Protein AF-0000000087612192 (afdb_homodimer)

Structure (mmCIF, N/CA/C/O backbone):
data_AF-0000000087612192-model_v1
#
loop_
_entity.id
_entity.type
_entity.pdbx_description
1 polymer 'RING-type domain-containing protein'
#
loop_
_atom_site.group_PDB
_atom_site.id
_atom_site.type_symbol
_atom_site.label_atom_id
_atom_site.label_alt_id
_atom_site.label_comp_id
_atom_site.label_asym_id
_atom_site.label_entity_id
_atom_site.label_seq_id
_atom_site.pdbx_PDB_ins_code
_atom_site.Cartn_x
_atom_site.Cartn_y
_atom_site.Cartn_z
_atom_site.occupancy
_atom_site.B_iso_or_equiv
_atom_site.auth_seq_id
_atom_site.auth_comp_id
_atom_site.auth_asym_id
_atom_site.auth_atom_id
_atom_site.pdbx_PDB_model_num
ATOM 1 N N . MET A 1 1 ? 25.469 45.844 4.805 1 28.47 1 MET A N 1
ATOM 2 C CA . MET A 1 1 ? 24.297 45.812 3.93 1 28.47 1 MET A CA 1
ATOM 3 C C . MET A 1 1 ? 23.219 44.906 4.48 1 28.47 1 MET A C 1
ATOM 5 O O . MET A 1 1 ? 23.5 43.75 4.84 1 28.47 1 MET A O 1
ATOM 9 N N . ALA A 1 2 ? 21.922 45.312 4.961 1 26 2 ALA A N 1
ATOM 10 C CA . ALA A 1 2 ? 20.906 44.844 5.891 1 26 2 ALA A CA 1
ATOM 11 C C . ALA A 1 2 ? 20.094 43.688 5.289 1 26 2 ALA A C 1
ATOM 13 O O . ALA A 1 2 ? 19.25 43.906 4.418 1 26 2 ALA A O 1
ATOM 14 N N . CYS A 1 3 ? 20.672 42.562 4.77 1 26.03 3 CYS A N 1
ATOM 15 C CA . CYS A 1 3 ? 19.688 41.531 4.504 1 26.03 3 CYS A CA 1
ATOM 16 C C . CYS A 1 3 ? 18.734 41.375 5.688 1 26.03 3 CYS A C 1
ATOM 18 O O . CYS A 1 3 ? 19.156 40.906 6.762 1 26.03 3 CYS A O 1
ATOM 20 N N . LYS A 1 4 ? 17.797 42.25 6.059 1 28.42 4 LYS A N 1
ATOM 21 C CA . LYS A 1 4 ? 16.797 42.438 7.102 1 28.42 4 LYS A CA 1
ATOM 22 C C . LYS A 1 4 ? 15.93 41.219 7.281 1 28.42 4 LYS A C 1
ATOM 24 O O . LYS A 1 4 ? 15.344 40.719 6.316 1 28.42 4 LYS A O 1
ATOM 29 N N . GLN A 1 5 ? 16.156 40.156 8.219 1 25.75 5 GLN A N 1
ATOM 30 C CA . GLN A 1 5 ? 15.852 38.781 8.664 1 25.75 5 GLN A CA 1
ATOM 31 C C . GLN A 1 5 ? 14.375 38.656 9.031 1 25.75 5 GLN A C 1
ATOM 33 O O . GLN A 1 5 ? 14.016 38.688 10.211 1 25.75 5 GLN A O 1
ATOM 38 N N . GLN A 1 6 ? 13.344 39.344 8.57 1 27.11 6 GLN A N 1
ATOM 39 C CA . GLN A 1 6 ? 11.953 39.281 9.016 1 27.11 6 GLN A CA 1
ATOM 40 C C . GLN A 1 6 ? 11.398 37.875 8.906 1 27.11 6 GLN A C 1
ATOM 42 O O . GLN A 1 6 ? 11.227 37.344 7.801 1 27.11 6 GLN A O 1
ATOM 47 N N . SER A 1 7 ? 11.68 36.719 9.695 1 29.61 7 SER A N 1
ATOM 48 C CA . SER A 1 7 ? 11.609 35.25 9.711 1 29.61 7 SER A CA 1
ATOM 49 C C . SER A 1 7 ? 10.164 34.781 9.75 1 29.61 7 SER A C 1
ATOM 51 O O . SER A 1 7 ? 9.453 34.969 10.742 1 29.61 7 SER A O 1
ATOM 53 N N . GLN A 1 8 ? 9.242 35.125 8.906 1 28.78 8 GLN A N 1
ATOM 54 C CA . GLN A 1 8 ? 7.844 34.719 8.836 1 28.78 8 GLN A CA 1
ATOM 55 C C . GLN A 1 8 ? 7.703 33.188 9.039 1 28.78 8 GLN A C 1
ATOM 57 O O . GLN A 1 8 ? 8.484 32.406 8.492 1 28.78 8 GLN A O 1
ATOM 62 N N . GLN A 1 9 ? 7.277 32.719 10.258 1 31.61 9 GLN A N 1
ATOM 63 C CA . GLN A 1 9 ? 7.078 31.344 10.727 1 31.61 9 GLN A CA 1
ATOM 64 C C . GLN A 1 9 ? 6.363 30.5 9.664 1 31.61 9 GLN A C 1
ATOM 66 O O . GLN A 1 9 ? 5.215 30.781 9.312 1 31.61 9 GLN A O 1
ATOM 71 N N . ASP A 1 10 ? 6.754 30.469 8.516 1 34.75 10 ASP A N 1
ATOM 72 C CA . ASP A 1 10 ? 6.242 29.531 7.52 1 34.75 10 ASP A CA 1
ATOM 73 C C . ASP A 1 10 ? 5.887 28.188 8.156 1 34.75 10 ASP A C 1
ATOM 75 O O . ASP A 1 10 ? 6.773 27.453 8.609 1 34.75 10 ASP A O 1
ATOM 79 N N . GLU A 1 11 ? 4.91 28.219 8.992 1 35.72 11 GLU A N 1
ATOM 80 C CA . GLU A 1 11 ? 4.344 27 9.562 1 35.72 11 GLU A CA 1
ATOM 81 C C . GLU A 1 11 ? 4.355 25.859 8.539 1 35.72 11 GLU A C 1
ATOM 83 O O . GLU A 1 11 ? 4.039 26.078 7.367 1 35.72 11 GLU A O 1
ATOM 88 N N . PRO A 1 12 ? 5.242 25.047 8.648 1 36.81 12 PRO A N 1
ATOM 89 C CA . PRO A 1 12 ? 5.152 23.953 7.688 1 36.81 12 PRO A CA 1
ATOM 90 C C . PRO A 1 12 ? 3.713 23.516 7.434 1 36.81 12 PRO A C 1
ATOM 92 O O . PRO A 1 12 ? 2.875 23.562 8.336 1 36.81 12 PRO A O 1
ATOM 95 N N . HIS A 1 13 ? 2.988 24.047 6.527 1 35.88 13 HIS A N 1
ATOM 96 C CA . HIS A 1 13 ? 1.679 23.547 6.117 1 35.88 13 HIS A CA 1
ATOM 97 C C . HIS A 1 13 ? 1.608 22.031 6.215 1 35.88 13 HIS A C 1
ATOM 99 O O . HIS A 1 13 ? 2.26 21.328 5.441 1 35.88 13 HIS A O 1
ATOM 105 N N . GLY A 1 14 ? 1.831 21.469 7.418 1 36.72 14 GLY A N 1
ATOM 106 C CA . GLY A 1 14 ? 1.46 20.078 7.613 1 36.72 14 GLY A CA 1
ATOM 107 C C . GLY A 1 14 ? 0.164 19.703 6.922 1 36.72 14 GLY A C 1
ATOM 108 O O . GLY A 1 14 ? -0.746 20.531 6.805 1 36.72 14 GLY A O 1
ATOM 109 N N . VAL A 1 15 ? 0.16 19.094 5.801 1 40.56 15 VAL A N 1
ATOM 110 C CA . VAL A 1 15 ? -1.088 18.547 5.289 1 40.56 15 VAL A CA 1
ATOM 111 C C . VAL A 1 15 ? -1.982 18.109 6.453 1 40.56 15 VAL A C 1
ATOM 113 O O . VAL A 1 15 ? -1.517 17.484 7.402 1 40.56 15 VAL A O 1
ATOM 116 N N . ASP A 1 16 ? -2.748 18.969 6.945 1 44.06 16 ASP A N 1
ATOM 117 C CA . ASP A 1 16 ? -3.82 18.516 7.824 1 44.06 16 ASP A CA 1
ATOM 118 C C . ASP A 1 16 ? -4.238 17.078 7.484 1 44.06 16 ASP A C 1
ATOM 120 O O . ASP A 1 16 ? -4.949 16.859 6.504 1 44.06 16 ASP A O 1
ATOM 124 N N . LEU A 1 17 ? -3.219 16.141 7.48 1 48.97 17 LEU A N 1
ATOM 125 C CA . LEU A 1 17 ? -3.658 14.758 7.324 1 48.97 17 LEU A CA 1
ATOM 126 C C . LEU A 1 17 ? -4.844 14.453 8.234 1 48.97 17 LEU A C 1
ATOM 128 O O . LEU A 1 17 ? -4.73 14.547 9.461 1 48.97 17 LEU A O 1
ATOM 132 N N . ASP A 1 18 ? -6.012 14.789 7.832 1 55.22 18 ASP A N 1
ATOM 133 C CA . ASP A 1 18 ? -7.262 14.445 8.508 1 55.22 18 ASP A CA 1
ATOM 134 C C . ASP A 1 18 ? -7.281 12.977 8.906 1 55.22 18 ASP A C 1
ATOM 136 O O . ASP A 1 18 ? -6.832 12.109 8.156 1 55.22 18 ASP A O 1
ATOM 140 N N . CYS A 1 19 ? -7.25 12.594 10.242 1 59.47 19 CYS A N 1
ATOM 141 C CA . CYS A 1 19 ? -7.438 11.273 10.844 1 59.47 19 CYS A CA 1
ATOM 142 C C . CYS A 1 19 ? -8.375 10.422 9.992 1 59.47 19 CYS A C 1
ATOM 144 O O . CYS A 1 19 ? -8.188 9.203 9.898 1 59.47 19 CYS A O 1
ATOM 146 N N . ILE A 1 20 ? -9.156 11.109 9.242 1 71.69 20 ILE A N 1
ATOM 147 C CA . ILE A 1 20 ? -10.164 10.414 8.453 1 71.69 20 ILE A CA 1
ATOM 148 C C . ILE A 1 20 ? -9.531 9.852 7.18 1 71.69 20 ILE A C 1
ATOM 150 O O . ILE A 1 20 ? -9.891 8.766 6.73 1 71.69 20 ILE A O 1
ATOM 154 N N . GLN A 1 21 ? -8.453 10.453 6.754 1 82.75 21 GLN A N 1
ATOM 155 C CA . GLN A 1 21 ? -7.844 10.047 5.492 1 82.75 21 GLN A CA 1
ATOM 156 C C . GLN A 1 21 ? -7.09 8.727 5.645 1 82.75 21 GLN A C 1
ATOM 158 O O . GLN A 1 21 ? -6.992 7.949 4.695 1 82.75 21 GLN A O 1
ATOM 163 N N . PHE A 1 22 ? -6.703 8.477 6.859 1 91.38 22 PHE 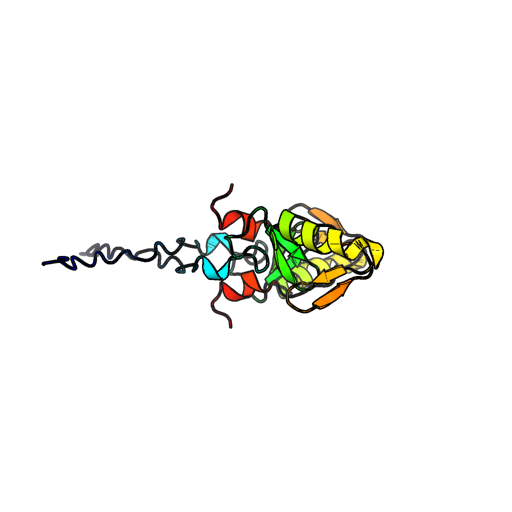A N 1
ATOM 164 C CA . PHE A 1 22 ? -5.898 7.289 7.105 1 91.38 22 PHE A CA 1
ATOM 165 C C . PHE A 1 22 ? -6.613 6.336 8.055 1 91.38 22 PHE A C 1
ATOM 167 O O . PHE A 1 22 ? -5.969 5.637 8.844 1 91.38 22 PHE A O 1
ATOM 174 N N . SER A 1 23 ? -7.922 6.371 7.926 1 94.38 23 SER A N 1
ATOM 175 C CA . SER A 1 23 ? -8.727 5.48 8.75 1 94.38 23 SER A CA 1
ATOM 176 C C . SER A 1 23 ? -8.984 4.156 8.039 1 94.38 23 SER A C 1
ATOM 178 O O . SER A 1 23 ? -9.164 4.121 6.824 1 94.38 23 SER A O 1
ATOM 180 N N . CYS A 1 24 ? -8.969 3.125 8.812 1 97.12 24 CYS A N 1
ATOM 181 C CA . CYS A 1 24 ? -9.352 1.801 8.336 1 97.12 24 CYS A CA 1
ATOM 182 C C . CYS A 1 24 ? -10.852 1.736 8.062 1 97.12 24 CYS A C 1
ATOM 184 O O . CYS A 1 24 ? -11.656 2.109 8.906 1 97.12 24 CYS A O 1
ATOM 186 N N . SER A 1 25 ? -11.273 1.258 6.945 1 97.19 25 SER A N 1
ATOM 187 C CA . SER A 1 25 ? -12.68 1.224 6.562 1 97.19 25 SER A CA 1
ATOM 188 C C . SER A 1 25 ? -13.445 0.176 7.363 1 97.19 25 SER A C 1
ATOM 190 O O . SER A 1 25 ? -14.68 0.158 7.352 1 97.19 25 SER A O 1
ATOM 192 N N . VAL A 1 26 ? -12.789 -0.678 8.039 1 97.81 26 VAL A N 1
ATOM 193 C CA . VAL A 1 26 ? -13.422 -1.765 8.781 1 97.81 26 VAL A CA 1
ATOM 194 C C . VAL A 1 26 ? -13.656 -1.338 10.227 1 97.81 26 VAL A C 1
ATOM 196 O O . VAL A 1 26 ? -14.781 -1.44 10.734 1 97.81 26 VAL A O 1
ATOM 199 N N . CYS A 1 27 ? -12.664 -0.8 10.898 1 97.5 27 CYS A N 1
ATOM 200 C CA . CYS A 1 27 ? -12.805 -0.454 12.305 1 97.5 27 CYS A CA 1
ATOM 201 C C . CYS A 1 27 ? -13.031 1.044 12.484 1 97.5 27 CYS A C 1
ATOM 203 O O . CYS A 1 27 ? -13.398 1.499 13.562 1 97.5 27 CYS A O 1
ATOM 205 N N . LEU A 1 28 ? -12.703 1.812 11.469 1 95.88 28 LEU A N 1
ATOM 206 C CA . LEU A 1 28 ? -12.93 3.252 11.375 1 95.88 28 LEU A CA 1
ATOM 207 C C . LEU A 1 28 ? -11.953 4.008 12.273 1 95.88 28 LEU A C 1
ATOM 209 O O . LEU A 1 28 ? -12.117 5.211 12.5 1 95.88 28 LEU A O 1
ATOM 213 N N . ASP A 1 29 ? -10.906 3.328 12.719 1 94.88 29 ASP A N 1
ATOM 214 C CA . ASP A 1 29 ? -9.805 3.959 13.445 1 94.88 29 ASP A CA 1
ATOM 215 C C . ASP A 1 29 ? -8.633 4.254 12.516 1 94.88 29 ASP A C 1
ATOM 217 O O . ASP A 1 29 ? -8.641 3.852 11.352 1 94.88 29 ASP A O 1
ATOM 221 N N . LEU A 1 30 ? -7.621 5.012 13.117 1 93.44 30 LEU A N 1
ATOM 222 C CA . LEU A 1 30 ? -6.363 5.18 12.398 1 93.44 30 LEU A CA 1
ATOM 223 C C . LEU A 1 30 ? -5.707 3.832 12.133 1 93.44 30 LEU A C 1
ATOM 225 O O . LEU A 1 30 ? -5.672 2.965 13.008 1 93.44 30 LEU A O 1
ATOM 229 N N . LEU A 1 31 ? -5.191 3.682 10.969 1 95.5 31 LEU A N 1
ATOM 230 C CA . LEU A 1 31 ? -4.594 2.416 10.555 1 95.5 31 LEU A CA 1
ATOM 231 C C . LEU A 1 31 ? -3.574 1.935 11.578 1 95.5 31 LEU A C 1
ATOM 233 O O . LEU A 1 31 ? -2.727 2.709 12.031 1 95.5 31 LEU A O 1
ATOM 237 N N . LYS A 1 32 ? -3.709 0.716 11.977 1 96.19 32 LYS A N 1
ATOM 238 C CA . LYS A 1 32 ? -2.73 0.019 12.805 1 96.19 32 LYS A CA 1
ATOM 239 C C . LYS A 1 32 ? -2.1 -1.148 12.047 1 96.19 32 LYS A C 1
ATOM 241 O O . LYS A 1 32 ? -2.809 -2.02 11.539 1 96.19 32 LYS A O 1
ATOM 246 N N . GLU A 1 33 ? -0.728 -1.119 12 1 97.06 33 GLU A N 1
ATOM 247 C CA . GLU A 1 33 ? -0.014 -2.109 11.195 1 97.06 33 GLU A CA 1
ATOM 248 C C . GLU A 1 33 ? -0.604 -2.211 9.797 1 97.06 33 GLU A C 1
ATOM 250 O O . GLU A 1 33 ? -1.079 -3.275 9.391 1 97.06 33 GLU A O 1
ATOM 255 N N . PRO A 1 34 ? -0.551 -1.195 9.094 1 98.06 34 PRO A N 1
ATOM 256 C CA . PRO A 1 34 ? -1.289 -1.103 7.828 1 98.06 34 PRO A CA 1
ATOM 257 C C . PRO A 1 34 ? -0.763 -2.062 6.766 1 98.06 34 PRO A C 1
ATOM 259 O O . PRO A 1 34 ? 0.448 -2.275 6.664 1 98.06 34 PRO A O 1
ATOM 262 N N . VAL A 1 35 ? -1.669 -2.664 5.984 1 98.5 35 VAL A N 1
ATOM 263 C CA . VAL A 1 35 ? -1.349 -3.512 4.84 1 98.5 35 VAL A CA 1
ATOM 264 C C . VAL A 1 35 ? -2.127 -3.041 3.615 1 98.5 35 VAL A C 1
ATOM 266 O O . VAL A 1 35 ? -3.213 -2.469 3.742 1 98.5 35 VAL A O 1
ATOM 269 N N . THR A 1 36 ? -1.526 -3.174 2.461 1 97.81 36 THR A N 1
ATOM 270 C CA . THR A 1 36 ? -2.174 -2.926 1.178 1 97.81 36 THR A CA 1
ATOM 271 C C . THR A 1 36 ? -2.514 -4.242 0.481 1 97.81 36 THR A C 1
ATOM 273 O O . THR A 1 36 ? -1.648 -5.102 0.31 1 97.81 36 THR A O 1
ATOM 276 N N . ILE A 1 37 ? -3.764 -4.359 0.116 1 97.56 37 ILE A N 1
ATOM 277 C CA . ILE A 1 37 ? -4.121 -5.625 -0.52 1 97.56 37 ILE A CA 1
ATOM 278 C C . ILE A 1 37 ? -4.113 -5.457 -2.037 1 97.56 37 ILE A C 1
ATOM 280 O O . ILE A 1 37 ? -3.84 -4.371 -2.549 1 97.56 37 ILE A O 1
ATOM 284 N N . TYR A 1 38 ? -4.434 -6.434 -2.764 1 94.81 38 TYR A N 1
ATOM 285 C CA . TYR A 1 38 ? -4.168 -6.539 -4.195 1 94.81 38 TYR A CA 1
ATOM 286 C C . TYR A 1 38 ? -4.871 -5.426 -4.961 1 94.81 38 TYR A C 1
ATOM 288 O O . TYR A 1 38 ? -4.301 -4.84 -5.883 1 94.81 38 TYR A O 1
ATOM 296 N N . CYS A 1 39 ? -6.008 -5.062 -4.52 1 96.88 39 CYS A N 1
ATOM 297 C CA . CYS A 1 39 ? -6.797 -4.074 -5.246 1 96.88 39 CYS A CA 1
ATOM 298 C C . CYS A 1 39 ? -6.316 -2.662 -4.941 1 96.88 39 CYS A C 1
ATOM 300 O O . CYS A 1 39 ? -6.828 -1.692 -5.508 1 96.88 39 CYS A O 1
ATOM 302 N N . GLY A 1 40 ? -5.41 -2.496 -3.963 1 97.75 40 GLY A N 1
ATOM 303 C CA . GLY A 1 40 ? -4.848 -1.187 -3.674 1 97.75 40 GLY A CA 1
ATOM 304 C C . GLY A 1 40 ? -5.441 -0.541 -2.436 1 97.75 40 GLY A C 1
ATOM 305 O O . GLY A 1 40 ? -4.969 0.507 -1.989 1 97.75 40 GLY A O 1
ATOM 306 N N . HIS A 1 41 ? -6.477 -1.21 -1.836 1 97.94 41 HIS A N 1
ATOM 307 C CA . HIS A 1 41 ? -7.059 -0.66 -0.617 1 97.94 41 HIS A CA 1
ATOM 308 C C . HIS A 1 41 ? -6.242 -1.053 0.61 1 97.94 41 HIS A C 1
ATOM 310 O O . HIS A 1 41 ? -5.543 -2.07 0.597 1 97.94 41 HIS A O 1
ATOM 316 N N . ASN A 1 42 ? -6.316 -0.294 1.665 1 97.94 42 ASN A N 1
ATOM 317 C CA . ASN A 1 42 ? -5.508 -0.458 2.869 1 97.94 42 ASN A CA 1
ATOM 318 C C . ASN A 1 42 ? -6.379 -0.726 4.094 1 97.94 42 ASN A C 1
ATOM 320 O O . ASN A 1 42 ? -7.465 -0.162 4.223 1 97.94 42 ASN A O 1
ATOM 324 N N . TYR A 1 43 ? -5.832 -1.567 4.961 1 98.25 43 TYR A N 1
ATOM 325 C CA . TYR A 1 43 ? -6.504 -1.962 6.195 1 98.25 43 TYR A CA 1
ATOM 326 C C . TYR A 1 43 ? -5.496 -2.189 7.316 1 98.25 43 TYR A C 1
ATOM 328 O O . TYR A 1 43 ? -4.305 -2.367 7.062 1 98.25 43 TYR A O 1
ATOM 336 N N . CYS A 1 44 ? -6.059 -2.145 8.531 1 98.12 44 CYS A N 1
ATOM 337 C CA . CYS A 1 44 ? -5.293 -2.812 9.578 1 98.12 44 CYS A CA 1
ATOM 338 C C . CYS A 1 44 ? -5.082 -4.285 9.242 1 98.12 44 CYS A C 1
ATOM 340 O O . CYS A 1 44 ? -5.988 -4.945 8.742 1 98.12 44 CYS A O 1
ATOM 342 N N . LYS A 1 45 ? -3.945 -4.73 9.57 1 98.62 45 LYS A N 1
ATOM 343 C CA . LYS A 1 45 ? -3.674 -6.145 9.336 1 98.62 45 LYS A CA 1
ATOM 344 C C . LYS A 1 45 ? -4.707 -7.027 10.031 1 98.62 45 LYS A C 1
ATOM 346 O O . LYS A 1 45 ? -5.289 -7.922 9.414 1 98.62 45 LYS A O 1
ATOM 351 N N . SER A 1 46 ? -4.973 -6.758 11.242 1 98.5 46 SER A N 1
ATOM 352 C CA . SER A 1 46 ? -5.891 -7.598 12.008 1 98.5 46 SER A CA 1
ATOM 353 C C . SER A 1 46 ? -7.316 -7.488 11.469 1 98.5 46 SER A C 1
ATOM 355 O O . SER A 1 46 ? -8.055 -8.477 11.445 1 98.5 46 SER A O 1
ATOM 357 N N . CYS A 1 47 ? -7.699 -6.363 11.031 1 98.38 47 CYS A N 1
ATOM 358 C CA . CYS A 1 47 ? -9.047 -6.16 10.516 1 98.38 47 CYS A CA 1
ATOM 359 C C . CYS A 1 47 ? -9.289 -6.98 9.258 1 98.38 47 CYS A C 1
ATOM 361 O O . CYS A 1 47 ? -10.297 -7.668 9.141 1 98.38 47 CYS A O 1
ATOM 363 N N . ILE A 1 48 ? -8.359 -6.98 8.336 1 98.19 48 ILE A N 1
ATOM 364 C CA . ILE A 1 48 ? -8.578 -7.684 7.074 1 98.19 48 ILE A CA 1
ATOM 365 C C . ILE A 1 48 ? -8.469 -9.188 7.297 1 98.19 48 ILE A C 1
ATOM 367 O O . ILE A 1 48 ? -9.195 -9.969 6.676 1 98.19 48 ILE A O 1
ATOM 371 N N . GLU A 1 49 ? -7.582 -9.523 8.133 1 97.69 49 GLU A N 1
ATOM 372 C CA . GLU A 1 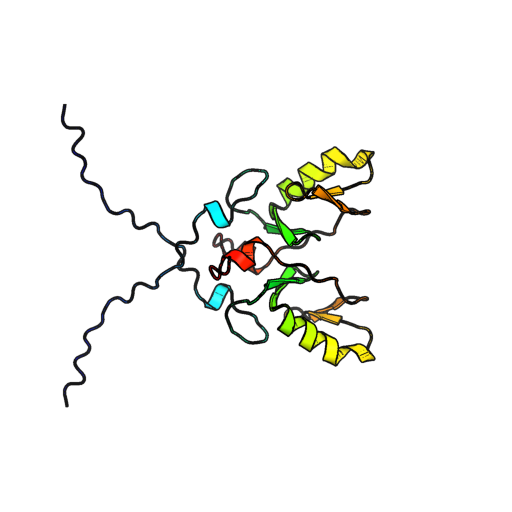49 ? -7.496 -10.945 8.469 1 97.69 49 GLU A CA 1
ATOM 373 C C . GLU A 1 49 ? -8.812 -11.445 9.07 1 97.69 49 GLU A C 1
ATOM 375 O O . GLU A 1 49 ? -9.281 -12.531 8.719 1 97.69 49 GLU A O 1
ATOM 380 N N . ASP A 1 50 ? -9.383 -10.672 9.945 1 97.31 50 ASP A N 1
ATOM 381 C CA . ASP A 1 50 ? -10.656 -11.031 10.547 1 97.31 50 ASP A CA 1
ATOM 382 C C . ASP A 1 50 ? -11.75 -11.172 9.492 1 97.31 50 ASP A C 1
ATOM 384 O O . ASP A 1 50 ? -12.555 -12.102 9.539 1 97.31 50 ASP A O 1
ATOM 388 N N . CYS A 1 51 ? -11.805 -10.211 8.562 1 96.38 51 CYS A N 1
ATOM 389 C CA . CYS A 1 51 ? -12.789 -10.258 7.48 1 96.38 51 CYS A CA 1
ATOM 390 C C . CYS A 1 51 ? -12.641 -11.539 6.672 1 96.38 51 CYS A C 1
ATOM 392 O O . CYS A 1 51 ? -13.633 -12.195 6.359 1 96.38 51 CYS A O 1
ATOM 394 N N . TRP A 1 52 ? -11.469 -11.898 6.391 1 96.56 52 TRP A N 1
ATOM 395 C CA . TRP A 1 52 ? -11.219 -13.039 5.52 1 96.56 52 TRP A CA 1
ATOM 396 C C . TRP A 1 52 ? -11.383 -14.352 6.285 1 96.56 52 TRP A C 1
ATOM 398 O O . TRP A 1 52 ? -11.742 -15.375 5.699 1 96.56 52 TRP A O 1
ATOM 408 N N . ASP A 1 53 ? -11.031 -14.344 7.547 1 95 53 ASP A N 1
ATOM 409 C CA . ASP A 1 53 ? -11.234 -15.539 8.359 1 95 53 ASP A CA 1
ATOM 410 C C . ASP A 1 53 ? -12.711 -15.938 8.391 1 95 53 ASP A C 1
ATOM 412 O O . ASP A 1 53 ? -13.031 -17.125 8.406 1 95 53 ASP A O 1
ATOM 416 N N . GLY A 1 54 ? -13.531 -14.953 8.281 1 90 54 GLY A N 1
ATOM 417 C CA . GLY A 1 54 ? -14.961 -15.211 8.25 1 90 54 GLY A CA 1
ATOM 418 C C . GLY A 1 54 ? -15.438 -15.773 6.926 1 90 54 GLY A C 1
ATOM 419 O O . GLY A 1 54 ? -16.531 -16.344 6.844 1 90 54 GLY A O 1
ATOM 420 N N . GLU A 1 55 ? -14.656 -15.641 5.863 1 84.5 55 GLU A N 1
ATOM 421 C CA . GLU A 1 55 ? -15.023 -16.062 4.516 1 84.5 55 GLU A CA 1
ATOM 422 C C . GLU A 1 55 ? -14.234 -17.297 4.094 1 84.5 55 GLU A C 1
ATOM 424 O O . GLU A 1 55 ? -14.281 -17.719 2.932 1 84.5 55 GLU A O 1
ATOM 429 N N . GLU A 1 56 ? -13.477 -17.906 4.898 1 83.19 56 GLU A N 1
ATOM 430 C CA . GLU A 1 56 ? -12.523 -18.969 4.578 1 83.19 56 GLU A CA 1
ATOM 431 C C . GLU A 1 56 ? -13.234 -20.172 3.967 1 83.19 56 GLU A C 1
ATOM 433 O O . GLU A 1 56 ? -12.703 -20.828 3.064 1 83.19 56 GLU A O 1
ATOM 438 N N . GLU A 1 57 ? -14.422 -20.484 4.406 1 83.69 57 GLU A N 1
ATOM 439 C CA . GLU A 1 57 ? -15.148 -21.641 3.92 1 83.69 57 GLU A CA 1
ATOM 440 C C . GLU A 1 57 ? -15.469 -21.516 2.434 1 83.69 57 GLU A C 1
ATOM 442 O O . GLU A 1 57 ? -15.562 -22.531 1.725 1 83.69 57 GLU A O 1
ATOM 447 N N . LYS A 1 58 ? -15.578 -20.297 1.938 1 82.19 58 LYS A N 1
ATOM 448 C CA . LYS A 1 58 ? -15.906 -20.031 0.537 1 82.19 58 LYS A CA 1
ATOM 449 C C . LYS A 1 58 ? -14.664 -20.141 -0.344 1 82.19 58 LYS A C 1
ATOM 451 O O . LYS A 1 58 ? -14.773 -20.312 -1.56 1 82.19 58 LYS A O 1
ATOM 456 N N . GLY A 1 59 ? -13.5 -20.109 0.298 1 82.88 59 GLY A N 1
ATOM 457 C CA . GLY A 1 59 ? -12.266 -20.156 -0.466 1 82.88 59 GLY A CA 1
ATOM 458 C C . GLY A 1 59 ? -12.023 -18.906 -1.3 1 82.88 59 GLY A C 1
ATOM 459 O O . GLY A 1 59 ? -11.227 -18.922 -2.234 1 82.88 59 GLY A O 1
ATOM 460 N N . GLU A 1 60 ? -12.883 -17.922 -1.117 1 88.38 60 GLU A N 1
ATOM 461 C CA . GLU A 1 60 ? -12.766 -16.656 -1.836 1 88.38 60 GLU A CA 1
ATOM 462 C C . GLU A 1 60 ? -12.594 -15.484 -0.871 1 88.38 60 GLU A C 1
ATOM 464 O O . GLU A 1 60 ? -13.211 -15.445 0.192 1 88.38 60 GLU A O 1
ATOM 469 N N . TYR A 1 61 ? -11.688 -14.688 -1.174 1 94.94 61 TYR A N 1
ATOM 470 C CA . TYR A 1 61 ? -11.406 -13.492 -0.391 1 94.94 61 TYR A CA 1
ATOM 471 C C . TYR A 1 61 ? -11.719 -12.234 -1.186 1 94.94 61 TYR A C 1
ATOM 473 O O . TYR A 1 61 ? -11.484 -12.18 -2.396 1 94.94 61 TYR A O 1
ATOM 481 N N . SER A 1 62 ? -12.297 -11.289 -0.501 1 95.75 62 SER A N 1
ATOM 482 C CA . SER A 1 62 ? -12.68 -10.07 -1.214 1 95.75 62 SER A CA 1
ATOM 483 C C . SER A 1 62 ? -12.297 -8.82 -0.429 1 95.75 62 SER A C 1
ATOM 485 O O . SER A 1 62 ? -12.078 -8.891 0.783 1 95.75 62 SER A O 1
ATOM 487 N N . CYS A 1 63 ? -12.133 -7.797 -1.16 1 97.56 63 CYS A N 1
ATOM 488 C CA . CYS A 1 63 ? -11.875 -6.508 -0.528 1 97.56 63 CYS A CA 1
ATOM 489 C C . CYS A 1 63 ? -13.156 -5.938 0.083 1 97.56 63 CYS A C 1
ATOM 491 O O . CYS A 1 63 ? -14.156 -5.777 -0.61 1 97.56 63 CYS A O 1
ATOM 493 N N . PRO A 1 64 ? -13.141 -5.523 1.3 1 97.31 64 PRO A N 1
ATOM 494 C CA . PRO A 1 64 ? -14.336 -4.98 1.951 1 97.31 64 PRO A CA 1
ATOM 495 C C . PRO A 1 64 ? -14.812 -3.68 1.315 1 97.31 64 PRO A C 1
ATOM 497 O O . PRO A 1 64 ? -15.992 -3.324 1.438 1 97.31 64 PRO A O 1
ATOM 500 N N . GLN A 1 65 ? -13.93 -3.09 0.603 1 97.25 65 GLN A N 1
ATOM 501 C CA . GLN A 1 65 ? -14.297 -1.781 0.071 1 97.25 65 GLN A CA 1
ATOM 502 C C . GLN A 1 65 ? -14.789 -1.891 -1.369 1 97.25 65 GLN A C 1
ATOM 504 O O . GLN A 1 65 ? -15.891 -1.442 -1.69 1 97.25 65 GLN A O 1
ATOM 509 N N . CYS A 1 66 ? -14.109 -2.477 -2.26 1 97.25 66 CYS A N 1
ATOM 510 C CA . CYS A 1 66 ? -14.461 -2.492 -3.676 1 97.25 66 CYS A CA 1
ATOM 511 C C . CYS A 1 66 ? -15.07 -3.832 -4.074 1 97.25 66 CYS A C 1
ATOM 513 O O . CYS A 1 66 ? -15.586 -3.979 -5.184 1 97.25 66 CYS A O 1
ATOM 515 N N . ARG A 1 67 ? -14.93 -4.895 -3.297 1 96.31 67 ARG A N 1
ATOM 516 C CA . ARG A 1 67 ? -15.531 -6.215 -3.418 1 96.31 67 ARG A CA 1
ATOM 517 C C . ARG A 1 67 ? -14.82 -7.051 -4.477 1 96.31 67 ARG A C 1
ATOM 519 O O . ARG A 1 67 ? -15.312 -8.102 -4.883 1 96.31 67 ARG A O 1
ATOM 526 N N . GLU A 1 68 ? -13.75 -6.531 -4.941 1 96.25 68 GLU A N 1
ATOM 527 C CA . GLU A 1 68 ? -12.945 -7.375 -5.828 1 96.25 68 GLU A CA 1
ATOM 528 C C . GLU A 1 68 ? -12.523 -8.664 -5.129 1 96.25 68 GLU A C 1
ATOM 530 O O . GLU A 1 68 ? -12.125 -8.641 -3.963 1 96.25 68 GLU A O 1
ATOM 535 N N . THR A 1 69 ? -12.594 -9.812 -5.902 1 94.88 69 THR A N 1
ATOM 536 C CA . THR A 1 69 ? -12.289 -11.117 -5.324 1 94.88 69 THR A CA 1
ATOM 537 C C . THR A 1 69 ? -10.891 -11.57 -5.719 1 94.88 69 THR A C 1
ATOM 539 O O . THR A 1 69 ? -10.359 -11.148 -6.746 1 94.88 69 THR A O 1
ATOM 542 N N . PHE A 1 70 ? -10.352 -12.391 -4.781 1 91.31 70 PHE A N 1
ATOM 543 C CA . PHE A 1 70 ? -9.031 -12.984 -4.969 1 91.31 70 PHE A CA 1
ATOM 544 C C . PHE A 1 70 ? -9.094 -14.492 -4.762 1 91.31 70 PHE A C 1
ATOM 546 O O . PHE A 1 70 ? -9.758 -14.977 -3.842 1 91.31 70 PHE A O 1
ATOM 553 N N . SER A 1 71 ? -8.492 -15.195 -5.652 1 87 71 SER A N 1
ATOM 554 C CA . SER A 1 71 ? -8.594 -16.641 -5.637 1 87 71 SER A CA 1
ATOM 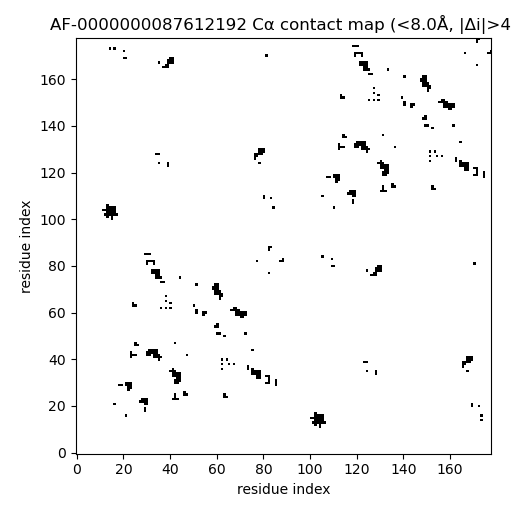555 C C . SER A 1 71 ? -7.836 -17.25 -4.461 1 87 71 SER A C 1
ATOM 557 O O . SER A 1 71 ? -8.18 -18.328 -3.975 1 87 71 SER A O 1
ATOM 559 N N . HIS A 1 72 ? -6.781 -16.688 -3.998 1 89.69 72 HIS A N 1
ATOM 560 C CA . HIS A 1 72 ? -6.043 -17.109 -2.814 1 89.69 72 HIS A CA 1
ATOM 561 C C . HIS A 1 72 ? -5.926 -15.977 -1.8 1 89.69 72 HIS A C 1
ATOM 563 O O . HIS A 1 72 ? -6.074 -14.805 -2.15 1 89.69 72 HIS A O 1
ATOM 569 N N . ARG A 1 73 ? -5.742 -16.422 -0.583 1 90.94 73 ARG A N 1
ATOM 570 C CA . ARG A 1 73 ? -5.531 -15.43 0.468 1 90.94 73 ARG A CA 1
ATOM 571 C C . ARG A 1 73 ? -4.254 -14.633 0.22 1 90.94 73 ARG A C 1
ATOM 573 O O . ARG A 1 73 ? -3.162 -15.195 0.161 1 90.94 73 ARG A O 1
ATOM 580 N N . PRO A 1 74 ? -4.406 -13.406 0.074 1 92.19 74 PRO A N 1
ATOM 581 C CA . PRO A 1 74 ? -3.207 -12.602 -0.192 1 92.19 74 PRO A CA 1
ATOM 582 C C . PRO A 1 74 ? -2.211 -12.633 0.964 1 92.19 74 PRO A C 1
ATOM 584 O O . PRO A 1 74 ? -2.611 -12.648 2.131 1 92.19 74 PRO A O 1
ATOM 587 N N . VAL A 1 75 ? -0.913 -12.648 0.632 1 93.81 75 VAL A N 1
ATOM 588 C CA . VAL A 1 75 ? 0.137 -12.445 1.624 1 93.81 75 VAL A CA 1
ATOM 589 C C . VAL A 1 75 ? 0.166 -10.977 2.045 1 93.81 75 VAL A C 1
ATOM 591 O O . VAL A 1 75 ? 0.191 -10.078 1.196 1 93.81 75 VAL A O 1
ATOM 594 N N . LEU A 1 76 ? 0.123 -10.797 3.344 1 97.06 76 LEU A N 1
ATOM 595 C CA . LEU A 1 76 ? 0.046 -9.438 3.865 1 97.06 76 LEU A CA 1
ATOM 596 C C . LEU A 1 76 ? 1.412 -8.969 4.352 1 97.06 76 LEU A C 1
ATOM 598 O O . LEU A 1 76 ? 2.078 -9.664 5.121 1 97.06 76 LEU A O 1
ATOM 602 N N . ARG A 1 77 ? 1.797 -7.832 3.816 1 97.38 77 ARG A N 1
ATOM 603 C CA . ARG A 1 77 ? 3.023 -7.176 4.258 1 97.38 77 ARG A CA 1
ATOM 604 C C . ARG A 1 77 ? 2.746 -5.754 4.734 1 97.38 77 ARG A C 1
ATOM 606 O O . ARG A 1 77 ? 1.854 -5.082 4.211 1 97.38 77 ARG A O 1
ATOM 613 N N . ARG A 1 78 ? 3.562 -5.414 5.633 1 97.75 78 ARG A N 1
ATOM 614 C CA . ARG A 1 78 ? 3.449 -4.066 6.176 1 97.75 78 ARG A CA 1
ATOM 615 C C . ARG A 1 78 ? 3.662 -3.018 5.09 1 97.75 78 ARG A C 1
ATOM 617 O O . ARG A 1 78 ? 4.621 -3.102 4.32 1 97.75 78 ARG A O 1
ATOM 624 N N . ASN A 1 79 ? 2.723 -2.078 4.988 1 97.56 79 ASN A N 1
ATOM 625 C CA . ASN A 1 79 ? 2.965 -0.907 4.152 1 97.56 79 ASN A CA 1
ATOM 626 C C . ASN A 1 79 ? 3.857 0.11 4.859 1 97.56 79 ASN A C 1
ATOM 628 O O . ASN A 1 79 ? 3.402 0.828 5.75 1 97.56 79 ASN A O 1
ATOM 632 N N . ASN A 1 80 ? 4.996 0.261 4.445 1 96.19 80 ASN A N 1
ATOM 633 C CA . ASN A 1 80 ? 6.027 0.958 5.203 1 96.19 80 ASN A CA 1
ATOM 634 C C . ASN A 1 80 ? 5.73 2.449 5.316 1 96.19 80 ASN A C 1
ATOM 636 O O . ASN A 1 80 ? 6 3.062 6.352 1 96.19 80 ASN A O 1
ATOM 640 N N . MET A 1 81 ? 5.219 3.047 4.305 1 95.06 81 MET A N 1
ATOM 641 C CA . MET A 1 81 ? 4.938 4.48 4.352 1 95.06 81 MET A CA 1
ATOM 642 C C . MET A 1 81 ? 3.734 4.766 5.242 1 95.06 81 MET A C 1
ATOM 644 O O . MET A 1 81 ? 3.766 5.691 6.055 1 95.06 81 MET A O 1
ATOM 648 N N . LEU A 1 82 ? 2.672 4.012 5.133 1 94.62 82 LEU A N 1
ATOM 649 C CA . LEU A 1 82 ? 1.464 4.227 5.922 1 94.62 82 LEU A CA 1
ATOM 650 C C . LEU A 1 82 ? 1.721 3.953 7.398 1 94.62 82 LEU A C 1
ATOM 652 O O . LEU A 1 82 ? 1.11 4.582 8.266 1 94.62 82 LEU A O 1
ATOM 656 N N . ALA A 1 83 ? 2.584 2.992 7.699 1 94.06 83 ALA A N 1
ATOM 657 C CA . ALA A 1 83 ? 2.922 2.66 9.078 1 94.06 83 ALA A CA 1
ATOM 658 C C . ALA A 1 83 ? 3.578 3.844 9.781 1 94.06 83 ALA A C 1
ATOM 660 O O . ALA A 1 83 ? 3.518 3.955 11.008 1 94.06 83 ALA A O 1
ATOM 661 N N . GLU A 1 84 ? 4.199 4.734 9.008 1 89.44 84 GLU A N 1
ATOM 662 C CA . GLU A 1 84 ? 4.914 5.871 9.578 1 89.44 84 GLU A CA 1
ATOM 663 C C . GLU A 1 84 ? 3.969 7.031 9.875 1 89.44 84 GLU A C 1
ATOM 665 O O . GLU A 1 84 ? 4.328 7.969 10.586 1 89.44 84 GLU A O 1
ATOM 670 N N . VAL A 1 85 ? 2.852 7.016 9.32 1 82.44 85 VAL A N 1
ATOM 671 C CA . VAL A 1 85 ? 1.884 8.086 9.547 1 82.44 85 VAL A CA 1
ATOM 672 C C . VAL A 1 85 ? 1.536 8.172 11.031 1 82.44 85 VAL A C 1
ATOM 674 O O . VAL A 1 85 ? 1.37 9.266 11.57 1 82.44 85 VAL A O 1
ATOM 677 N N . ARG A 1 86 ? 1.236 7.062 11.727 1 68.06 86 ARG A N 1
ATOM 678 C CA . ARG A 1 86 ? 0.886 7.082 13.148 1 68.06 86 ARG A CA 1
ATOM 679 C C . ARG A 1 86 ? 2.111 7.363 14.008 1 68.06 86 ARG A C 1
ATOM 681 O O . ARG A 1 86 ? 1.988 7.613 15.211 1 68.06 86 ARG A O 1
ATOM 688 N N . GLY A 1 87 ? 3.117 7.887 13.422 1 56.62 87 GLY A N 1
ATOM 689 C CA . GLY A 1 87 ? 4.285 7.957 14.281 1 56.62 87 GLY A CA 1
ATOM 690 C C . GLY A 1 87 ? 4.719 6.602 14.812 1 56.62 87 GLY A C 1
ATOM 691 O O . GLY A 1 87 ? 5.348 6.516 15.867 1 56.62 87 GLY A O 1
ATOM 692 N N . GLN A 1 88 ? 4.004 5.664 14.539 1 41.66 88 GLN A N 1
ATOM 693 C CA . GLN A 1 88 ? 4.352 4.379 15.133 1 41.66 88 GLN A CA 1
ATOM 694 C C . GLN A 1 88 ? 5.633 3.814 14.516 1 41.66 88 GLN A C 1
ATOM 696 O O . GLN A 1 88 ? 5.715 3.635 13.305 1 41.66 88 GLN A O 1
ATOM 701 N N . LYS A 1 89 ? 6.809 4.516 14.922 1 39.78 89 LYS A N 1
ATOM 702 C CA . LYS A 1 89 ? 8.094 3.928 14.57 1 39.78 89 LYS A CA 1
ATOM 703 C C . LYS A 1 89 ? 8.164 2.459 14.984 1 39.78 89 LYS A C 1
ATOM 705 O O . LYS A 1 89 ? 7.594 2.068 16 1 39.78 89 LYS A O 1
ATOM 710 N N . MET B 1 1 ? -26.375 30.609 33.125 1 28.52 1 MET B N 1
ATOM 711 C CA . MET B 1 1 ? -25.109 30 33.562 1 28.52 1 MET B CA 1
ATOM 712 C C . MET B 1 1 ? -24.109 29.984 32.406 1 28.52 1 MET B C 1
ATOM 714 O O . MET B 1 1 ? -24.438 29.578 31.297 1 28.52 1 MET B O 1
ATOM 718 N N . ALA B 1 2 ? -22.906 30.719 32.406 1 26.52 2 ALA B N 1
ATOM 719 C CA . ALA B 1 2 ? -22.016 31.312 31.422 1 26.52 2 ALA B CA 1
ATOM 720 C C . ALA B 1 2 ? -21.156 30.266 30.734 1 26.52 2 ALA B C 1
ATOM 722 O O . ALA B 1 2 ? -20.172 29.797 31.328 1 26.52 2 ALA B O 1
ATOM 723 N N . CYS B 1 3 ? -21.688 29.078 30.172 1 26.7 3 CYS B N 1
ATOM 724 C CA . CYS B 1 3 ? -20.703 28.328 29.406 1 26.7 3 CYS B CA 1
ATOM 725 C C . CYS B 1 3 ? -19.922 29.234 28.469 1 26.7 3 CYS B C 1
ATOM 727 O O . CYS B 1 3 ? -20.469 29.766 27.5 1 26.7 3 CYS B O 1
ATOM 729 N N . LYS B 1 4 ? -19.031 30.141 28.875 1 27.97 4 LYS B N 1
ATOM 730 C CA . LYS B 1 4 ? -18.125 31.094 28.234 1 27.97 4 LYS B CA 1
ATOM 731 C C . LYS B 1 4 ? -17.312 30.422 27.141 1 27.97 4 LYS B C 1
ATOM 733 O O . LYS B 1 4 ? -16.719 29.359 27.359 1 27.97 4 LYS B O 1
ATOM 738 N N . GLN B 1 5 ? -17.609 30.5 25.766 1 25.56 5 GLN B N 1
ATOM 739 C CA . GLN B 1 5 ? -17.266 30.016 24.438 1 25.56 5 GLN B CA 1
ATOM 740 C C . GLN B 1 5 ? -15.797 30.266 24.125 1 25.56 5 GLN B C 1
ATOM 742 O O . GLN B 1 5 ? -15.453 31.266 23.5 1 25.56 5 GLN B O 1
ATOM 747 N N . GLN B 1 6 ? -14.805 30.281 25 1 26.98 6 GLN B N 1
ATOM 748 C CA . GLN B 1 6 ? -13.43 30.594 24.641 1 26.98 6 GLN B CA 1
ATOM 749 C C . GLN B 1 6 ? -12.945 29.719 23.484 1 26.98 6 GLN B C 1
ATOM 751 O O . GLN B 1 6 ? -12.859 28.5 23.625 1 26.98 6 GLN B O 1
ATOM 756 N N . SER B 1 7 ? -13.148 29.906 22.125 1 30.05 7 SER B N 1
ATOM 757 C CA . SER B 1 7 ? -12.984 29.266 20.812 1 30.05 7 SER B CA 1
ATOM 758 C C . SER B 1 7 ? -11.516 29 20.531 1 30.05 7 SER B C 1
ATOM 760 O O . SER B 1 7 ? -10.75 29.906 20.219 1 30.05 7 SER B O 1
ATOM 762 N N . GLN B 1 8 ? -10.68 28.547 21.375 1 29.06 8 GLN B N 1
ATOM 763 C CA . GLN B 1 8 ? -9.266 28.266 21.141 1 29.06 8 GLN B CA 1
ATOM 764 C C . GLN B 1 8 ? -9.062 27.547 19.812 1 29.06 8 GLN B C 1
ATOM 766 O O . GLN B 1 8 ? -9.836 26.656 19.453 1 29.06 8 GLN B O 1
ATOM 771 N N . GLN B 1 9 ? -8.57 28.25 18.734 1 31.55 9 GLN B N 1
ATOM 772 C CA . GLN B 1 9 ? -8.266 27.844 17.359 1 31.55 9 GLN B CA 1
ATOM 773 C C . GLN B 1 9 ? -7.547 26.5 17.344 1 31.55 9 GLN B C 1
ATOM 775 O O . GL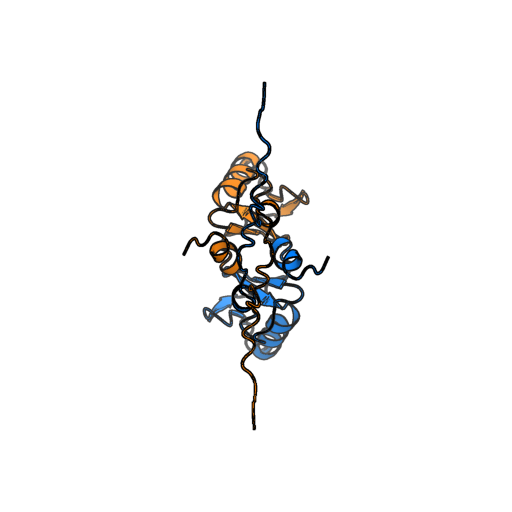N B 1 9 ? -6.43 26.375 17.844 1 31.55 9 GLN B O 1
ATOM 780 N N . ASP B 1 10 ? -7.945 25.547 17.984 1 34.97 10 ASP B N 1
ATOM 781 C CA . ASP B 1 10 ? -7.402 24.188 17.875 1 34.97 10 ASP B CA 1
ATOM 782 C C . ASP B 1 10 ? -6.984 23.891 16.438 1 34.97 10 ASP B C 1
ATOM 784 O O . ASP B 1 10 ? -7.832 23.797 15.539 1 34.97 10 ASP B O 1
ATOM 788 N N . GLU B 1 11 ? -5.996 24.609 15.984 1 35.66 11 GLU B N 1
ATOM 789 C CA . GLU B 1 11 ? -5.355 24.328 14.703 1 35.66 11 GLU B CA 1
ATOM 790 C C . GLU B 1 11 ? -5.316 22.828 14.422 1 35.66 11 GLU B C 1
ATOM 792 O O . GLU B 1 11 ? -5.043 22.031 15.32 1 35.66 11 GLU B O 1
ATOM 797 N N . PRO B 1 12 ? -6.133 22.391 13.641 1 36.5 12 PRO B N 1
ATOM 798 C CA . PRO B 1 12 ? -6 20.969 13.344 1 36.5 12 PRO B CA 1
ATOM 799 C C . PRO B 1 12 ? -4.543 20.516 13.242 1 36.5 12 PRO B C 1
ATOM 801 O O . PRO B 1 12 ? -3.689 21.281 12.781 1 36.5 12 PRO B O 1
ATOM 804 N N . HIS B 1 13 ? -3.865 20.172 14.266 1 35.78 13 HIS B N 1
ATOM 805 C CA . HIS B 1 13 ? -2.541 19.562 14.211 1 35.78 13 HIS B CA 1
ATOM 806 C C . HIS B 1 13 ? -2.396 18.672 12.977 1 35.78 13 HIS B C 1
ATOM 808 O O . HIS B 1 13 ? -3.014 17.609 12.898 1 35.78 13 HIS B O 1
ATOM 814 N N . GLY B 1 14 ? -2.602 19.25 11.789 1 36.62 14 GLY B N 1
ATOM 815 C CA . GLY B 1 14 ? -2.168 18.531 10.602 1 36.62 14 GLY B CA 1
ATOM 816 C C . GLY B 1 14 ? -0.853 17.797 10.797 1 36.62 14 GLY B C 1
ATOM 817 O O . GLY B 1 14 ? 0.015 18.25 11.539 1 36.62 14 GLY B O 1
ATOM 818 N N . VAL B 1 15 ? -0.808 16.547 11.047 1 40.53 15 VAL B N 1
ATOM 819 C CA . VAL B 1 15 ? 0.468 15.844 10.977 1 40.53 15 VAL B CA 1
ATOM 820 C C . VAL B 1 15 ? 1.372 16.516 9.945 1 40.53 15 VAL B C 1
ATOM 822 O O . VAL B 1 15 ? 0.933 16.844 8.836 1 40.53 15 VAL B O 1
ATOM 825 N N . ASP B 1 16 ? 2.086 17.484 10.297 1 44.03 16 ASP B N 1
ATOM 826 C CA . ASP B 1 16 ? 3.168 17.922 9.422 1 44.03 16 ASP B CA 1
ATOM 827 C C . ASP B 1 16 ? 3.662 16.781 8.539 1 44.03 16 ASP B C 1
ATOM 829 O O . ASP B 1 16 ? 4.395 15.906 9.008 1 44.03 16 ASP B O 1
ATOM 833 N N . LEU B 1 17 ? 2.695 16.141 7.801 1 49.06 17 LEU B N 1
ATOM 834 C CA . LEU B 1 17 ? 3.199 15.172 6.832 1 49.06 17 LEU B CA 1
ATOM 835 C C . LEU B 1 17 ? 4.395 15.742 6.07 1 49.06 17 LEU B C 1
ATOM 837 O O . LEU B 1 17 ? 4.27 16.75 5.383 1 49.06 17 LEU B O 1
ATOM 841 N N . ASP B 1 18 ? 5.555 15.68 6.598 1 55.53 18 ASP B N 1
ATOM 842 C CA . ASP B 1 18 ? 6.809 16.031 5.945 1 55.53 18 ASP B CA 1
ATOM 843 C C . ASP B 1 18 ? 6.895 15.438 4.547 1 55.53 18 ASP B C 1
ATOM 845 O O . ASP B 1 18 ? 6.527 14.273 4.34 1 55.53 18 ASP B O 1
ATOM 849 N N . CYS B 1 19 ? 6.855 16.234 3.414 1 59.66 19 CYS B N 1
ATOM 850 C CA . CYS B 1 19 ? 7.09 15.891 2.018 1 59.66 19 CYS B CA 1
ATOM 851 C C . CYS B 1 19 ? 8.094 14.75 1.901 1 59.66 19 CYS B C 1
ATOM 853 O O . CYS B 1 19 ? 7.969 13.898 1.016 1 59.66 19 CYS B O 1
ATOM 855 N N . ILE B 1 20 ? 8.867 14.633 2.943 1 71.62 20 ILE B N 1
ATOM 856 C CA . ILE B 1 20 ? 9.93 13.633 2.914 1 71.62 20 ILE B CA 1
ATOM 857 C C . ILE B 1 20 ? 9.352 12.258 3.248 1 71.62 20 ILE B C 1
ATOM 859 O O . ILE B 1 20 ? 9.781 11.25 2.689 1 71.62 20 ILE B O 1
ATOM 863 N N . GLN B 1 21 ? 8.25 12.25 3.959 1 82.69 21 GLN B N 1
ATOM 864 C CA . GLN B 1 21 ? 7.691 10.984 4.406 1 82.69 21 GLN B CA 1
ATOM 865 C C . GLN B 1 21 ? 6.992 10.258 3.262 1 82.69 21 GLN B C 1
ATOM 867 O O . GLN B 1 21 ? 6.941 9.023 3.24 1 82.69 21 GLN B O 1
ATOM 872 N N . PHE B 1 22 ? 6.605 11.031 2.297 1 91.38 22 PHE B N 1
ATOM 873 C CA . PHE B 1 22 ? 5.848 10.453 1.194 1 91.38 22 PHE B CA 1
ATOM 874 C C . PHE B 1 22 ? 6.586 10.641 -0.126 1 91.38 22 PHE B C 1
ATOM 876 O O . PHE B 1 22 ? 5.961 10.812 -1.175 1 91.38 22 PHE B O 1
ATOM 883 N N . SER B 1 23 ? 7.898 10.602 0.014 1 94.38 23 SER B N 1
ATOM 884 C CA . SER B 1 23 ? 8.727 10.727 -1.179 1 94.38 23 SER B CA 1
ATOM 885 C C . SER B 1 23 ? 9.055 9.359 -1.774 1 94.38 23 SER B C 1
ATOM 887 O O . SER B 1 23 ? 9.258 8.391 -1.042 1 94.38 23 SER B O 1
ATOM 889 N N . CYS B 1 24 ? 9.062 9.32 -3.068 1 97.06 24 CYS B N 1
ATOM 890 C CA . CYS B 1 24 ? 9.508 8.141 -3.801 1 97.06 24 CYS B CA 1
ATOM 891 C C . CYS B 1 24 ? 11.016 7.945 -3.648 1 97.06 24 CYS B C 1
ATOM 893 O O . CYS B 1 24 ? 11.789 8.875 -3.871 1 97.06 24 CYS B O 1
ATOM 895 N N . SER B 1 25 ? 11.469 6.805 -3.322 1 97.12 25 SER B N 1
ATOM 896 C CA . SER B 1 25 ? 12.883 6.547 -3.078 1 97.12 25 SER B CA 1
ATOM 897 C C . SER B 1 25 ? 13.672 6.555 -4.379 1 97.12 25 SER B C 1
ATOM 899 O O . SER B 1 25 ? 14.906 6.586 -4.359 1 97.12 25 SER B O 1
ATOM 901 N N . VAL B 1 26 ? 13.039 6.52 -5.492 1 97.81 26 VAL B N 1
ATOM 902 C CA . VAL B 1 26 ? 13.703 6.449 -6.789 1 97.81 26 VAL B CA 1
ATOM 903 C C . VAL B 1 26 ? 13.898 7.859 -7.348 1 97.81 26 VAL B C 1
ATOM 905 O O . VAL B 1 26 ? 15.008 8.242 -7.715 1 97.81 26 VAL B O 1
ATOM 908 N N . CYS B 1 27 ? 12.875 8.688 -7.367 1 97.5 27 CYS B N 1
ATOM 909 C CA . CYS B 1 27 ? 12.969 10.008 -7.969 1 97.5 27 CYS B CA 1
ATOM 910 C C . CYS B 1 27 ? 13.133 11.086 -6.898 1 97.5 27 CYS B C 1
ATOM 912 O O . CYS B 1 27 ? 13.461 12.227 -7.207 1 97.5 27 CYS B O 1
ATOM 914 N N . LEU B 1 28 ? 12.797 10.75 -5.66 1 95.81 28 LEU B N 1
ATOM 915 C CA . LEU B 1 28 ? 12.961 11.578 -4.469 1 95.81 28 LEU B CA 1
ATOM 916 C C . LEU B 1 28 ? 11.945 12.711 -4.453 1 95.81 28 LEU B C 1
ATOM 918 O O . LEU B 1 28 ? 12.055 13.641 -3.652 1 95.81 28 LEU B O 1
ATOM 922 N N . ASP B 1 29 ? 10.906 12.594 -5.289 1 94.88 29 ASP B N 1
ATOM 923 C CA . ASP B 1 29 ? 9.766 13.516 -5.273 1 94.88 29 ASP B CA 1
ATOM 924 C C . ASP B 1 29 ? 8.602 12.93 -4.484 1 94.88 29 ASP B C 1
ATOM 926 O O . ASP B 1 29 ? 8.641 11.766 -4.074 1 94.88 29 ASP B O 1
ATOM 930 N N . LEU B 1 30 ? 7.543 13.812 -4.281 1 93.44 30 LEU B N 1
ATOM 931 C CA . LEU B 1 30 ? 6.289 13.305 -3.732 1 93.44 30 LEU B CA 1
ATOM 932 C C . LEU B 1 30 ? 5.695 12.234 -4.637 1 93.44 30 LEU B C 1
ATOM 934 O O . LEU B 1 30 ? 5.688 12.375 -5.859 1 93.44 30 LEU B O 1
ATOM 938 N N . LEU B 1 31 ? 5.203 11.219 -4.043 1 95.38 31 LEU B N 1
ATOM 939 C CA . LEU B 1 31 ? 4.668 10.078 -4.789 1 95.38 31 LEU B CA 1
ATOM 940 C C . LEU B 1 31 ? 3.652 10.539 -5.828 1 95.38 31 LEU B C 1
ATOM 942 O O . LEU B 1 31 ? 2.768 11.344 -5.523 1 95.38 31 LEU B O 1
ATOM 946 N N . LYS B 1 32 ? 3.84 10.094 -7.031 1 96.06 32 LYS B N 1
ATOM 947 C CA . LYS B 1 32 ? 2.875 10.266 -8.117 1 96.06 32 LYS B CA 1
ATOM 948 C C . LYS B 1 32 ? 2.312 8.922 -8.57 1 96.06 32 LYS B C 1
ATOM 950 O O . LYS B 1 32 ? 3.07 8.016 -8.922 1 96.06 32 LYS B O 1
ATOM 955 N N . GLU B 1 33 ? 0.944 8.859 -8.547 1 97.06 33 GLU B N 1
ATOM 956 C CA . GLU B 1 33 ? 0.291 7.59 -8.844 1 97.06 33 GLU B CA 1
ATOM 957 C C . GLU B 1 33 ? 0.914 6.449 -8.047 1 97.06 33 GLU B C 1
ATOM 959 O O . GLU B 1 33 ? 1.444 5.496 -8.617 1 97.06 33 GLU B O 1
ATOM 964 N N . PRO B 1 34 ? 0.822 6.52 -6.809 1 98 34 PRO B N 1
ATOM 965 C CA . PRO B 1 34 ? 1.581 5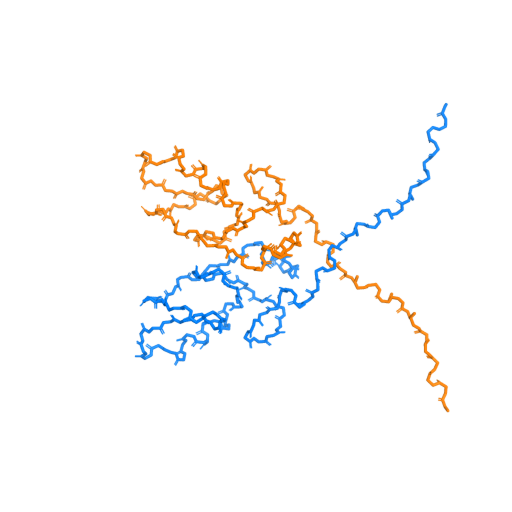.621 -5.934 1 98 34 PRO B CA 1
ATOM 966 C C . PRO B 1 34 ? 1.113 4.172 -6.031 1 98 34 PRO B C 1
ATOM 968 O O . PRO B 1 34 ? -0.087 3.912 -6.156 1 98 34 PRO B O 1
ATOM 971 N N . VAL B 1 35 ? 2.064 3.215 -6 1 98.5 35 VAL B N 1
ATOM 972 C CA . VAL B 1 35 ? 1.802 1.781 -5.957 1 98.5 35 VAL B CA 1
ATOM 973 C C . VAL B 1 35 ? 2.584 1.146 -4.812 1 98.5 35 VAL B C 1
ATOM 975 O O . VAL B 1 35 ? 3.637 1.649 -4.418 1 98.5 35 VAL B O 1
ATOM 978 N N . THR B 1 36 ? 2.006 0.141 -4.207 1 97.75 36 THR B N 1
ATOM 979 C CA . THR B 1 36 ? 2.67 -0.685 -3.205 1 97.75 36 THR B CA 1
ATOM 980 C C . THR B 1 36 ? 3.076 -2.031 -3.795 1 97.75 36 THR B C 1
ATOM 982 O O . THR B 1 36 ? 2.252 -2.732 -4.387 1 97.75 36 THR B O 1
ATOM 985 N N . ILE B 1 37 ? 4.348 -2.338 -3.641 1 97.56 37 ILE B N 1
ATOM 986 C CA . ILE B 1 37 ? 4.766 -3.605 -4.227 1 97.56 37 ILE B CA 1
ATOM 987 C C . ILE B 1 37 ? 4.789 -4.691 -3.152 1 97.56 37 ILE B C 1
ATOM 989 O O . ILE B 1 37 ? 4.48 -4.426 -1.989 1 97.56 37 ILE B O 1
ATOM 993 N N . TYR B 1 38 ? 5.172 -5.855 -3.453 1 94.69 38 TYR B N 1
ATOM 994 C CA . TYR B 1 38 ? 4.941 -7.051 -2.65 1 94.69 38 TYR B CA 1
ATOM 995 C C . TYR B 1 38 ? 5.605 -6.93 -1.286 1 94.69 38 TYR B C 1
ATOM 997 O O . TYR B 1 38 ? 5.027 -7.312 -0.268 1 94.69 38 TYR B O 1
ATOM 1005 N N . CYS B 1 39 ? 6.715 -6.316 -1.247 1 96.94 39 CYS B N 1
ATOM 1006 C CA . CYS B 1 39 ? 7.473 -6.238 -0.004 1 96.94 39 CYS B CA 1
ATOM 1007 C C . CYS B 1 39 ? 6.926 -5.141 0.902 1 96.94 39 CYS B C 1
ATOM 1009 O O . CYS B 1 39 ? 7.398 -4.965 2.025 1 96.94 39 CYS B O 1
ATOM 1011 N N . GLY B 1 40 ? 5.988 -4.305 0.408 1 97.75 40 GLY B N 1
ATOM 1012 C CA . GLY B 1 40 ? 5.363 -3.289 1.24 1 97.75 40 GLY B CA 1
ATOM 1013 C C . GLY B 1 40 ? 5.906 -1.895 0.989 1 97.75 40 GLY B C 1
ATOM 1014 O O . GLY B 1 40 ? 5.375 -0.913 1.515 1 97.75 40 GLY B O 1
ATOM 1015 N N . HIS B 1 41 ? 6.957 -1.803 0.112 1 97.88 41 HIS B N 1
ATOM 1016 C CA . HIS B 1 41 ? 7.488 -0.482 -0.204 1 97.88 41 HIS B CA 1
ATOM 1017 C C . HIS B 1 41 ? 6.664 0.2 -1.29 1 97.88 41 HIS B C 1
ATOM 1019 O O . HIS B 1 41 ? 6.012 -0.472 -2.092 1 97.88 41 HIS B O 1
ATOM 1025 N N . ASN B 1 42 ? 6.68 1.505 -1.347 1 97.88 42 ASN B N 1
ATOM 1026 C CA . ASN B 1 42 ? 5.855 2.312 -2.24 1 97.88 42 ASN B CA 1
ATOM 1027 C C . ASN B 1 42 ? 6.711 3.141 -3.193 1 97.88 42 ASN B C 1
ATOM 1029 O O . ASN B 1 42 ? 7.77 3.641 -2.811 1 97.88 42 ASN B O 1
ATOM 1033 N N . TYR B 1 43 ? 6.199 3.273 -4.418 1 98.19 43 TYR B N 1
ATOM 1034 C CA . TYR B 1 43 ? 6.863 4.023 -5.48 1 98.19 43 TYR B CA 1
ATOM 1035 C C . TYR B 1 43 ? 5.844 4.719 -6.375 1 98.19 43 TYR B C 1
ATOM 1037 O O . TYR B 1 43 ? 4.664 4.359 -6.379 1 98.19 43 TYR B O 1
ATOM 1045 N N . CYS B 1 44 ? 6.383 5.719 -7.078 1 98.12 44 CYS B N 1
ATOM 1046 C CA . CYS B 1 44 ? 5.625 6.09 -8.266 1 98.12 44 CYS B CA 1
ATOM 1047 C C . CYS B 1 44 ? 5.484 4.906 -9.219 1 98.12 44 CYS B C 1
ATOM 1049 O O . CYS B 1 44 ? 6.43 4.137 -9.406 1 98.12 44 CYS B O 1
ATOM 1051 N N . LYS B 1 45 ? 4.363 4.828 -9.797 1 98.62 45 LYS B N 1
ATOM 1052 C CA . LYS B 1 45 ? 4.156 3.752 -10.766 1 98.62 45 LYS B CA 1
ATOM 1053 C C . LYS B 1 45 ? 5.211 3.793 -11.867 1 98.62 45 LYS B C 1
ATOM 1055 O O . LYS B 1 45 ? 5.844 2.779 -12.164 1 98.62 45 LYS B O 1
ATOM 1060 N N . SER B 1 46 ? 5.445 4.922 -12.398 1 98.5 46 SER B N 1
ATOM 1061 C CA . SER B 1 46 ? 6.383 5.035 -13.516 1 98.5 46 SER B CA 1
ATOM 1062 C C . SER B 1 46 ? 7.809 4.746 -13.062 1 98.5 46 SER B C 1
ATOM 1064 O O . SER B 1 46 ? 8.586 4.141 -13.805 1 98.5 46 SER B O 1
ATOM 1066 N N . CYS B 1 47 ? 8.156 5.121 -11.898 1 98.38 47 CYS B N 1
ATOM 1067 C CA . CYS B 1 47 ? 9.5 4.902 -11.391 1 98.38 47 CYS B CA 1
ATOM 1068 C C . CYS B 1 47 ? 9.797 3.416 -11.242 1 98.38 47 CYS B C 1
ATOM 1070 O O . CYS B 1 47 ? 10.844 2.939 -11.688 1 98.38 47 CYS B O 1
ATOM 1072 N N . ILE B 1 48 ? 8.906 2.66 -10.695 1 98.12 48 ILE B N 1
ATOM 1073 C CA . ILE B 1 48 ? 9.172 1.246 -10.453 1 98.12 48 ILE B CA 1
ATOM 1074 C C . ILE B 1 48 ? 9.117 0.483 -11.781 1 98.12 48 ILE B C 1
ATOM 1076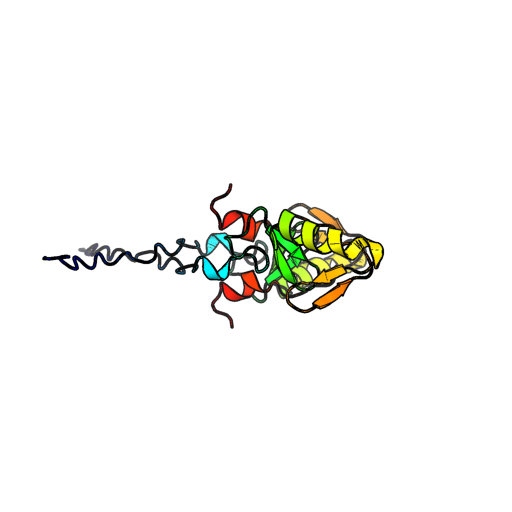 O O . ILE B 1 48 ? 9.891 -0.453 -11.992 1 98.12 48 ILE B O 1
ATOM 1080 N N . GLU B 1 49 ? 8.234 0.887 -12.578 1 97.75 49 GLU B N 1
ATOM 1081 C CA . GLU B 1 49 ? 8.203 0.271 -13.906 1 97.75 49 GLU B CA 1
ATOM 1082 C C . GLU B 1 49 ? 9.523 0.479 -14.641 1 97.75 49 GLU B C 1
ATOM 1084 O O . GLU B 1 49 ? 10.047 -0.449 -15.266 1 97.75 49 GLU B O 1
ATOM 1089 N N . ASP B 1 50 ? 10.047 1.668 -14.555 1 97.25 50 ASP B N 1
ATOM 1090 C CA . ASP B 1 50 ? 11.32 1.972 -15.188 1 97.25 50 ASP B CA 1
ATOM 1091 C C . ASP B 1 50 ? 12.438 1.103 -14.617 1 97.25 50 ASP B C 1
ATOM 1093 O O . ASP B 1 50 ? 13.289 0.6 -15.359 1 97.25 50 ASP B O 1
ATOM 1097 N N . CYS B 1 51 ? 12.484 0.977 -13.289 1 96.38 51 CYS B N 1
ATOM 1098 C CA . CYS B 1 51 ? 13.484 0.142 -12.633 1 96.38 51 CYS B CA 1
ATOM 1099 C C . CYS B 1 51 ? 13.414 -1.293 -13.141 1 96.38 51 CYS B C 1
ATOM 1101 O O . CYS B 1 51 ? 14.438 -1.902 -13.438 1 96.38 51 CYS B O 1
ATOM 1103 N N . TRP B 1 52 ? 12.258 -1.78 -13.273 1 96.5 52 TRP B N 1
ATOM 1104 C CA . TRP B 1 52 ? 12.078 -3.184 -13.633 1 96.5 52 TRP B CA 1
ATOM 1105 C C . TRP B 1 52 ? 12.281 -3.391 -15.133 1 96.5 52 TRP B C 1
ATOM 1107 O O . TRP B 1 52 ? 12.703 -4.465 -15.562 1 96.5 52 TRP B O 1
ATOM 1117 N N . ASP B 1 53 ? 11.898 -2.418 -15.914 1 95 53 ASP B N 1
ATOM 1118 C CA . ASP B 1 53 ? 12.133 -2.512 -17.359 1 95 53 ASP B CA 1
ATOM 1119 C C . ASP B 1 53 ? 13.625 -2.672 -17.656 1 95 53 ASP B C 1
ATOM 1121 O O . ASP B 1 53 ? 14 -3.377 -18.594 1 95 53 ASP B O 1
ATOM 1125 N N . GLY B 1 54 ? 14.406 -2.096 -16.797 1 89.94 54 GLY B N 1
ATOM 1126 C CA . GLY B 1 54 ? 15.844 -2.215 -16.969 1 89.94 54 GLY B CA 1
ATOM 1127 C C . GLY B 1 54 ? 16.375 -3.58 -16.578 1 89.94 54 GLY B C 1
ATOM 1128 O O . GLY B 1 54 ? 17.5 -3.947 -16.938 1 89.94 54 GLY B O 1
ATOM 1129 N N . GLU B 1 55 ? 15.625 -4.367 -15.828 1 84.56 55 GLU B N 1
ATOM 1130 C CA . GLU B 1 55 ? 16.047 -5.668 -15.32 1 84.56 55 GLU B CA 1
ATOM 1131 C C . GLU B 1 55 ? 15.312 -6.801 -16.047 1 84.56 55 GLU B C 1
ATOM 1133 O O . GLU B 1 55 ? 15.414 -7.965 -15.641 1 84.56 55 GLU B O 1
ATOM 1138 N N . GLU B 1 56 ? 14.562 -6.574 -17.031 1 83 56 GLU B N 1
ATOM 1139 C CA . GLU B 1 56 ? 13.664 -7.523 -17.688 1 83 56 GLU B CA 1
ATOM 1140 C C . GLU B 1 56 ? 14.438 -8.719 -18.234 1 83 56 GLU B C 1
ATOM 1142 O O . GLU B 1 56 ? 13.953 -9.852 -18.188 1 83 56 GLU B O 1
ATOM 1147 N N . GLU B 1 57 ? 15.625 -8.516 -18.703 1 83.81 57 GLU B N 1
ATOM 1148 C CA . GLU B 1 57 ? 16.406 -9.586 -19.312 1 83.81 57 GLU B CA 1
ATOM 1149 C C . GLU B 1 57 ? 16.75 -10.656 -18.281 1 83.81 57 GLU B C 1
ATOM 1151 O O . GLU B 1 57 ? 16.922 -11.836 -18.625 1 83.81 57 GLU B O 1
ATOM 1156 N N . LYS B 1 58 ? 16.812 -10.281 -17 1 82.12 58 LYS B N 1
ATOM 1157 C CA . LYS B 1 58 ? 17.156 -11.203 -15.93 1 82.12 58 LYS B CA 1
ATOM 1158 C C . LYS B 1 58 ? 15.953 -12.016 -15.492 1 82.12 58 LYS B C 1
ATOM 1160 O O . LYS B 1 58 ? 16.094 -13.07 -14.875 1 82.12 58 LYS B O 1
ATOM 1165 N N . GLY B 1 59 ? 14.766 -11.531 -15.883 1 82.56 59 GLY B N 1
ATOM 1166 C CA . GLY B 1 59 ? 13.555 -12.219 -15.469 1 82.56 59 GLY B CA 1
ATOM 1167 C C . GLY B 1 59 ? 13.281 -12.109 -13.977 1 82.56 59 GLY B C 1
ATOM 1168 O O . GLY B 1 59 ? 12.508 -12.891 -13.422 1 82.56 59 GLY B O 1
ATOM 1169 N N . GLU B 1 60 ? 14.078 -11.305 -13.305 1 88.06 60 GLU B N 1
ATOM 1170 C CA . GLU B 1 60 ? 13.93 -11.094 -11.867 1 88.06 60 GLU B CA 1
ATOM 1171 C C . GLU B 1 60 ? 13.672 -9.617 -11.547 1 88.06 60 GLU B C 1
ATOM 1173 O O . GLU B 1 60 ? 14.273 -8.734 -12.164 1 88.06 60 GLU B O 1
ATOM 1178 N N . TYR B 1 61 ? 12.742 -9.422 -10.758 1 94.88 61 TYR B N 1
ATOM 1179 C CA . TYR B 1 61 ? 12.391 -8.078 -10.312 1 94.88 61 TYR B CA 1
ATOM 1180 C C . TYR B 1 61 ? 12.672 -7.91 -8.82 1 94.88 61 TYR B C 1
ATOM 1182 O O . TYR B 1 61 ? 12.469 -8.844 -8.039 1 94.88 61 TYR B O 1
ATOM 1190 N N . SER B 1 62 ? 13.18 -6.754 -8.492 1 95.75 62 SER B N 1
ATOM 1191 C CA . SER B 1 62 ? 13.531 -6.547 -7.086 1 95.75 62 SER B CA 1
ATOM 1192 C C . SER B 1 62 ? 13.078 -5.172 -6.605 1 95.75 62 SER B C 1
ATOM 1194 O O . SER B 1 62 ? 12.844 -4.27 -7.414 1 95.75 62 SER B O 1
ATOM 1196 N N . CYS B 1 63 ? 12.891 -5.125 -5.355 1 97.56 63 CYS B N 1
ATOM 1197 C CA . CYS B 1 63 ? 12.562 -3.84 -4.746 1 97.56 63 CYS B CA 1
ATOM 1198 C C . CYS B 1 63 ? 13.805 -2.955 -4.652 1 97.56 63 CYS B C 1
ATOM 1200 O O . CYS B 1 63 ? 14.812 -3.354 -4.07 1 97.56 63 CYS B O 1
ATOM 1202 N N . PRO B 1 64 ? 13.734 -1.751 -5.082 1 97.31 64 PRO B N 1
ATOM 1203 C CA . PRO B 1 64 ? 14.898 -0.857 -5.035 1 97.31 64 PRO B CA 1
ATOM 1204 C C . PRO B 1 64 ? 15.336 -0.53 -3.611 1 97.31 64 PRO B C 1
ATOM 1206 O O . PRO B 1 64 ? 16.5 -0.179 -3.383 1 97.31 64 PRO B O 1
ATOM 1209 N N . GLN B 1 65 ? 14.445 -0.739 -2.719 1 97.25 65 GLN B N 1
ATOM 1210 C CA . GLN B 1 65 ? 14.766 -0.33 -1.356 1 97.25 65 GLN B CA 1
ATOM 1211 C C . GLN B 1 65 ? 15.289 -1.508 -0.538 1 97.25 65 GLN B C 1
ATOM 1213 O O . GLN B 1 65 ? 16.375 -1.437 0.039 1 97.25 65 GLN B O 1
ATOM 1218 N N . CYS B 1 66 ? 14.656 -2.604 -0.454 1 97.25 66 CYS B N 1
ATOM 1219 C CA . CYS B 1 66 ? 15.031 -3.705 0.424 1 97.25 66 CYS B CA 1
ATOM 1220 C C . CYS B 1 66 ? 15.695 -4.828 -0.363 1 97.25 66 CYS B C 1
ATOM 1222 O O . CYS B 1 66 ? 16.234 -5.773 0.223 1 97.25 66 CYS B O 1
ATOM 1224 N N . ARG B 1 67 ? 15.594 -4.891 -1.686 1 96.25 67 ARG B N 1
ATOM 1225 C CA . ARG B 1 67 ? 16.266 -5.781 -2.631 1 96.25 67 ARG B CA 1
ATOM 1226 C C . ARG B 1 67 ? 15.594 -7.156 -2.641 1 96.25 67 ARG B C 1
ATOM 1228 O O . ARG B 1 67 ? 16.141 -8.109 -3.195 1 96.25 67 ARG B O 1
ATOM 1235 N N . GLU B 1 68 ? 14.5 -7.234 -1.978 1 96.12 68 GLU B N 1
ATOM 1236 C CA . GLU B 1 68 ? 13.75 -8.477 -2.105 1 96.12 68 GLU B CA 1
ATOM 1237 C C . GLU B 1 68 ? 13.375 -8.75 -3.561 1 96.12 68 GLU B C 1
ATOM 1239 O O . GLU B 1 68 ? 12.953 -7.836 -4.273 1 96.12 68 GLU B O 1
ATOM 1244 N N . THR B 1 69 ? 13.523 -10.062 -3.977 1 94.81 69 THR B N 1
ATOM 1245 C CA . THR B 1 69 ? 13.266 -10.43 -5.363 1 94.81 69 THR B CA 1
ATOM 1246 C C . THR B 1 69 ? 11.891 -11.086 -5.508 1 94.81 69 THR B C 1
ATOM 1248 O O . THR B 1 69 ? 11.367 -11.648 -4.547 1 94.81 69 THR B O 1
ATOM 1251 N N . PHE B 1 70 ? 11.359 -10.883 -6.746 1 91.31 70 PHE B N 1
ATOM 1252 C CA . PHE B 1 70 ? 10.078 -11.461 -7.125 1 91.31 70 PHE B CA 1
ATOM 1253 C C . PHE B 1 70 ? 10.195 -12.227 -8.438 1 91.31 70 PHE B C 1
ATOM 1255 O O . PHE B 1 70 ? 10.859 -11.773 -9.367 1 91.31 70 PHE B O 1
ATOM 1262 N N . SER B 1 71 ? 9.648 -13.391 -8.438 1 87 71 SER B N 1
ATOM 1263 C CA . SER B 1 71 ? 9.82 -14.281 -9.586 1 87 71 SER B CA 1
ATOM 1264 C C . SER B 1 71 ? 9.062 -13.766 -10.805 1 87 71 SER B C 1
ATOM 1266 O O . SER B 1 71 ? 9.438 -14.055 -11.938 1 87 71 SER B O 1
ATOM 1268 N N . HIS B 1 72 ? 7.988 -13.078 -10.664 1 89.75 72 HIS B N 1
ATOM 1269 C CA . HIS B 1 72 ? 7.246 -12.453 -11.758 1 89.75 72 HIS B CA 1
ATOM 1270 C C . HIS B 1 72 ? 7.055 -1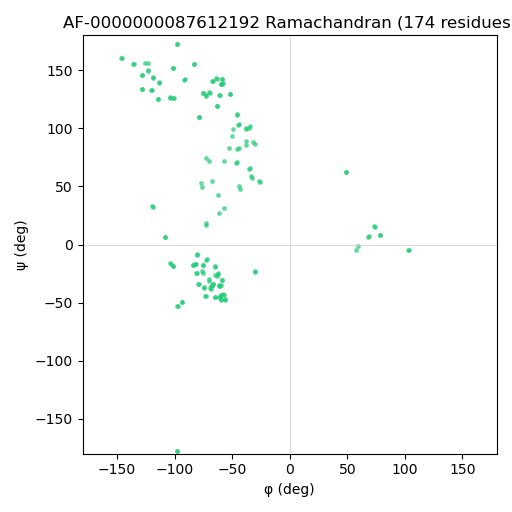0.961 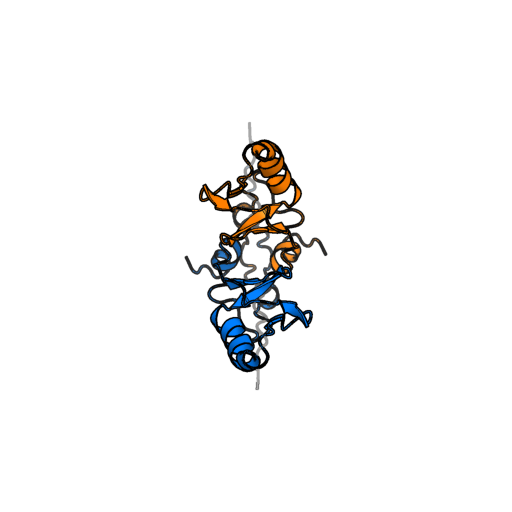-11.5 1 89.75 72 HIS B C 1
ATOM 1272 O O . HIS B 1 72 ? 7.16 -10.5 -10.359 1 89.75 72 HIS B O 1
ATOM 1278 N N . ARG B 1 73 ? 6.863 -10.289 -12.609 1 91 73 ARG B N 1
ATOM 1279 C CA . ARG B 1 73 ? 6.586 -8.859 -12.492 1 91 73 ARG B CA 1
ATOM 1280 C C . ARG B 1 73 ? 5.281 -8.617 -11.742 1 91 73 ARG B C 1
ATOM 1282 O O . ARG B 1 73 ? 4.215 -9.062 -12.172 1 91 73 ARG B O 1
ATOM 1289 N N . PRO B 1 74 ? 5.383 -7.957 -10.68 1 92.12 74 PRO B N 1
ATOM 1290 C CA . PRO B 1 74 ? 4.156 -7.723 -9.914 1 92.12 74 PRO B CA 1
ATOM 1291 C C . PRO B 1 74 ? 3.137 -6.875 -10.68 1 92.12 74 PRO B C 1
ATOM 1293 O O . PRO B 1 74 ? 3.516 -5.953 -11.406 1 92.12 74 PRO B O 1
ATOM 1296 N N . VAL B 1 75 ? 1.846 -7.207 -10.508 1 93.81 75 VAL B N 1
ATOM 1297 C CA . VAL B 1 75 ? 0.768 -6.344 -10.984 1 93.81 75 VAL B CA 1
ATOM 1298 C C . VAL B 1 75 ? 0.665 -5.109 -10.094 1 93.81 75 VAL B C 1
ATOM 1300 O O . VAL B 1 75 ? 0.623 -5.223 -8.867 1 93.81 75 VAL B O 1
ATOM 1303 N N . LEU B 1 76 ? 0.677 -3.975 -10.766 1 97.12 76 LEU B N 1
ATOM 1304 C CA . LEU B 1 76 ? 0.683 -2.721 -10.023 1 97.12 76 LEU B CA 1
ATOM 1305 C C . LEU B 1 76 ? -0.712 -2.105 -9.984 1 97.12 76 LEU B C 1
ATOM 1307 O O . LEU B 1 76 ? -1.363 -1.966 -11.016 1 97.12 76 LEU B O 1
ATOM 1311 N N . ARG B 1 77 ? -1.134 -1.837 -8.766 1 97.31 77 ARG B N 1
ATOM 1312 C CA . ARG B 1 77 ? -2.396 -1.136 -8.555 1 97.31 77 ARG B CA 1
ATOM 1313 C C . ARG B 1 77 ? -2.189 0.129 -7.73 1 97.31 77 ARG B C 1
ATOM 1315 O O . ARG B 1 77 ? -1.316 0.173 -6.863 1 97.31 77 ARG B O 1
ATOM 1322 N N . ARG B 1 78 ? -3.037 1.003 -8.039 1 97.75 78 ARG B N 1
ATOM 1323 C CA . ARG B 1 78 ? -2.992 2.27 -7.312 1 97.75 78 ARG B CA 1
ATOM 1324 C C . ARG B 1 78 ? -3.223 2.059 -5.82 1 97.75 78 ARG B C 1
ATOM 1326 O O . ARG B 1 78 ? -4.16 1.361 -5.426 1 97.75 78 ARG B O 1
ATOM 1333 N N . ASN B 1 79 ? -2.33 2.613 -5 1 97.56 79 ASN B N 1
ATOM 1334 C CA . ASN B 1 79 ? -2.604 2.678 -3.568 1 97.56 79 ASN B CA 1
ATOM 1335 C C . ASN B 1 79 ? -3.555 3.82 -3.229 1 97.56 79 ASN B C 1
ATOM 1337 O O . ASN B 1 79 ? -3.152 4.984 -3.217 1 97.56 79 ASN B O 1
ATOM 1341 N N . ASN B 1 80 ? -4.688 3.541 -2.871 1 96.19 80 ASN B N 1
ATOM 1342 C CA . ASN B 1 80 ? -5.77 4.52 -2.822 1 96.19 80 ASN B CA 1
ATOM 1343 C C . ASN B 1 80 ? -5.543 5.551 -1.718 1 96.19 80 ASN B C 1
ATOM 1345 O O . ASN B 1 80 ? -5.871 6.727 -1.886 1 96.19 80 ASN B O 1
ATOM 1349 N N . MET B 1 81 ? -5.023 5.164 -0.618 1 95.12 81 MET B N 1
ATOM 1350 C CA . MET B 1 81 ? -4.805 6.105 0.476 1 95.12 81 MET B CA 1
ATOM 1351 C C . MET B 1 81 ? -3.635 7.035 0.171 1 95.12 81 MET B C 1
ATOM 1353 O O . MET B 1 81 ? -3.719 8.242 0.391 1 95.12 81 MET B O 1
ATOM 1357 N N . LEU B 1 82 ? -2.541 6.512 -0.332 1 94.62 82 LEU B N 1
ATOM 1358 C CA . LEU B 1 82 ? -1.357 7.312 -0.625 1 94.62 82 LEU B CA 1
ATOM 1359 C C . LEU B 1 82 ? -1.631 8.289 -1.765 1 94.62 82 LEU B C 1
ATOM 1361 O O . LEU B 1 82 ? -1.065 9.383 -1.798 1 94.62 82 LEU B O 1
ATOM 1365 N N . ALA B 1 83 ? -2.453 7.887 -2.721 1 94.12 83 ALA B N 1
ATOM 1366 C CA . ALA B 1 83 ? -2.805 8.75 -3.846 1 94.12 83 ALA B CA 1
ATOM 1367 C C . ALA B 1 83 ? -3.523 10.008 -3.371 1 94.12 83 ALA B C 1
ATOM 1369 O O . ALA B 1 83 ? -3.494 11.039 -4.047 1 94.12 83 ALA B O 1
ATOM 1370 N N . GLU B 1 84 ? -4.16 9.93 -2.197 1 89.62 84 GLU B N 1
ATOM 1371 C CA . GLU B 1 84 ? -4.938 11.055 -1.68 1 89.62 84 GLU B CA 1
ATOM 1372 C C . GLU B 1 84 ? -4.043 12.047 -0.941 1 89.62 84 GLU B C 1
ATOM 1374 O O . GLU B 1 84 ? -4.461 13.172 -0.655 1 89.62 84 GLU B O 1
ATOM 1379 N N . VAL B 1 85 ? -2.924 11.664 -0.583 1 82.56 85 VAL B N 1
ATOM 1380 C CA . VAL B 1 85 ? -2.004 12.547 0.13 1 82.56 85 VAL B CA 1
ATOM 1381 C C . VAL B 1 85 ? -1.689 13.766 -0.728 1 82.56 85 VAL B C 1
ATOM 1383 O O . VAL B 1 85 ? -1.577 14.883 -0.213 1 82.56 85 VAL B O 1
ATOM 1386 N N . ARG B 1 86 ? -1.338 13.617 -2.033 1 68.38 86 ARG B N 1
ATOM 1387 C CA . ARG B 1 86 ? -1.016 14.75 -2.895 1 68.38 86 ARG B CA 1
ATOM 1388 C C . ARG B 1 86 ? -2.27 15.539 -3.252 1 68.38 86 ARG B C 1
ATOM 1390 O O . ARG B 1 86 ? -2.182 16.641 -3.795 1 68.38 86 ARG B O 1
ATOM 1397 N N . GLY B 1 87 ? -3.303 15.328 -2.514 1 57.78 87 GLY B N 1
ATOM 1398 C CA . GLY B 1 87 ? -4.492 15.984 -3.037 1 57.78 87 GLY B CA 1
ATOM 1399 C C . GLY B 1 87 ? -4.863 15.523 -4.434 1 57.78 87 GLY B C 1
ATOM 1400 O O . GLY B 1 87 ? -5.508 16.25 -5.184 1 57.78 87 GLY B O 1
ATOM 1401 N N . GLN B 1 88 ? -4.113 14.695 -4.934 1 43.12 88 GLN B N 1
ATOM 1402 C CA . GLN B 1 88 ? -4.41 14.32 -6.309 1 43.12 88 GLN B CA 1
ATOM 1403 C C . GLN B 1 88 ? -5.66 13.445 -6.383 1 43.12 88 GLN B C 1
ATOM 1405 O O . GLN B 1 88 ? -5.738 12.406 -5.719 1 43.12 88 GLN B O 1
ATOM 1410 N N . LYS B 1 89 ? -6.84 14.148 -6.203 1 40.12 89 LYS B N 1
ATOM 1411 C CA . LYS B 1 89 ? -8.086 13.438 -6.477 1 40.12 89 LYS B CA 1
ATOM 1412 C C . LYS B 1 89 ? -8.086 12.852 -7.883 1 40.12 89 LYS B C 1
ATOM 1414 O O . LYS B 1 89 ? -7.516 13.43 -8.805 1 40.12 89 LYS B O 1
#

Foldseek 3Di:
DCPPCPPPPPPPPPVPPPQQVQAAPQVRGHADQWWADDVGDIHHPVRQVVVVVVVVVVCWGADPPPGDIDNHDDDTDGDVVSNCVVVND/DCPPCPPPPPPPVPVPPPQQVQAAPQVRGHADQWWADDVGDIHHPVRQVVVVVVVVVVCWGADPPPGDIDNHDDDTDGDVVSNCVVVND

pLDDT: mean 79.66, std 25.38, range [25.56, 98.62]

Secondary structure (DSSP, 8-state):
------------------TTTTB-TTT-SBPSSEEE-TTS-EEEHHHHHHHHHTTGGGT-EE-TTT--EESSPPPP-B-HHHHHHTT--/------------------TTTTB-TTT-SBPSSEEE-TTS-EEEHHHHHHHHHTTGGGT-EE-TTT--EESSPPPP-B-HHHHHHTT--

Radius of gyration: 20.18 Å; Cα contacts (8 Å, |Δi|>4): 273; chains: 2; bounding box: 49×68×53 Å

Solvent-accessible surface area (backbone atoms only — not comparable to full-atom values): 10813 Å² total; per-residue (Å²): 134,82,83,77,81,81,79,72,81,71,63,74,76,22,49,59,57,50,68,71,69,52,33,12,84,82,81,66,39,66,50,49,68,21,24,57,48,84,83,15,52,60,32,21,45,66,55,51,49,52,57,40,63,75,31,52,92,74,56,49,33,61,42,92,82,83,58,55,73,34,79,58,82,75,83,80,31,56,23,56,61,66,34,48,70,72,62,52,122,135,82,82,76,81,80,78,71,80,72,63,75,76,20,50,60,58,50,67,72,68,49,32,13,84,82,83,66,40,65,49,49,68,20,22,56,46,85,83,16,51,60,32,22,46,67,58,52,50,53,57,39,63,74,32,52,92,73,57,49,34,61,41,93,83,83,56,55,74,34,80,58,83,76,84,80,31,57,22,57,59,66,33,48,69,72,63,51,121

Nearest PDB structures (foldseek):
  5fer-assembly1_A  TM=9.257E-01  e=1.003E-07  Homo sapiens
  5eya-assembly1_G  TM=9.264E-01  e=6.118E-07  Homo sapiens
  8a58-assembly1_D  TM=8.953E-01  e=9.533E-06  Homo sapiens
  6yxe-assembly1_A-3  TM=8.349E-01  e=8.694E-05  Homo sapiens
  6yxe-assembly2_B-2  TM=8.566E-01  e=1.299E-04  Homo sapiens

InterPro domains:
  IPR001841 Zinc finger, RING-type [PS50089] (24-67)
  IPR001841 Zinc finger, RING-type [SM00184] (24-66)
  IPR013083 Zinc finger, RING/FYVE/PHD-type [G3DSA:3.30.40.10] (1-88)
  IPR017907 Zinc finger, RING-type, conserved site [PS00518] (39-48)
  IPR051051 E3 ubiquitin-protein ligase TRIM/RNF [PTHR25465] (21-85)

Organism: Neolamprologus brichardi (NCBI:txid32507)

Sequence (178 aa):
MACKQQSQQDEPHGVDLDCIQFSCSVCLDLLKEPVTIYCGHNYCKSCIEDCWDGEEEKGEYSCPQCRETFSHRPVLRRNNMLAEVRGQKMACKQQSQQDEPHGVDLDCIQFSCSVCLDLLKEPVTIYCGHNYCKSCIEDCWDGEEEKGEYSCPQCRETFSHRPVLRRNNMLAEVRGQK